Protein AF-A0A351BGH6-F1 (afdb_monomer_lite)

Foldseek 3Di:
DVLVVVQPDLVSVLVVCVPPVCVVFPFAKKKKWWLDDPDPPTDIFIHHPDPQGTPVNDDPQQSNQLSNVVSVVQVVVCVPVNQDWDKDFRVVSNPPGDDDPVSNQWTMKTKGWDQDPVVRITIMMIGTDRDDTGDDD

Sequence (137 aa):
MRASLAVESHLALLLWLQGDVRRMIPHDVLVSCNGSIGSDPYHYDIVSAIPGMRTSLLPPRTVQAIGERIHREWAAAAGNVGPAAIARDFAPYLAAAEPHAGLATMRHALCHAIPDTRFRVDHLYILLRQREGFSNA

Radius of gyration: 14.32 Å; chains: 1; bounding box: 37×36×34 Å

Secondary structure (DSSP, 8-state):
-GGGGG--SHHHHHHHIIIIIHHHS--SEEEEEE--SS-SS--EEEEESSTT-SGGGS-HHHHHHHHHHHHHHHHHHHHHH-S--EEEESHHHHTTS---HHHHT--EEEEEEEEETTTTEEEEEEEEESSS-----

Structure (mmCIF, N/CA/C/O backbone):
data_AF-A0A351BGH6-F1
#
_entry.id   AF-A0A351BGH6-F1
#
loop_
_atom_site.group_PDB
_atom_site.id
_atom_site.type_symbol
_atom_site.label_atom_id
_atom_site.label_alt_id
_atom_site.label_comp_id
_atom_site.label_asym_id
_atom_site.label_entity_id
_atom_site.label_seq_id
_atom_site.pdbx_PDB_ins_code
_atom_site.Cartn_x
_atom_site.Cartn_y
_atom_site.Cartn_z
_atom_site.occupancy
_atom_site.B_iso_or_equiv
_atom_site.auth_seq_id
_atom_site.auth_comp_id
_atom_site.auth_asym_id
_atom_site.auth_atom_id
_atom_site.pdbx_PDB_model_num
ATOM 1 N N . MET A 1 1 ? -4.755 -17.541 9.461 1.00 65.31 1 MET A N 1
ATOM 2 C CA . MET A 1 1 ? -4.626 -17.581 7.983 1.00 65.31 1 MET A CA 1
ATOM 3 C C . MET A 1 1 ? -5.787 -18.270 7.267 1.00 65.31 1 MET A C 1
ATOM 5 O O . MET A 1 1 ? -6.229 -17.689 6.301 1.00 65.31 1 MET A O 1
ATOM 9 N N . ARG A 1 2 ? -6.357 -19.409 7.710 1.00 80.00 2 ARG A N 1
ATOM 10 C CA . ARG A 1 2 ? -7.510 -20.059 7.021 1.00 80.00 2 ARG A CA 1
ATOM 11 C C . ARG A 1 2 ? -8.671 -19.123 6.640 1.00 80.00 2 ARG A C 1
ATOM 13 O O . ARG A 1 2 ? -9.253 -19.304 5.580 1.00 80.00 2 ARG A O 1
ATOM 20 N N . ALA A 1 3 ? -8.968 -18.119 7.466 1.00 81.25 3 ALA A N 1
ATOM 21 C CA . ALA A 1 3 ? -9.999 -17.120 7.184 1.00 81.25 3 ALA A CA 1
ATOM 22 C C . ALA A 1 3 ? -9.758 -16.312 5.890 1.00 81.25 3 ALA A C 1
ATOM 24 O O . ALA A 1 3 ? -10.720 -15.823 5.312 1.00 81.25 3 ALA A O 1
ATOM 25 N N . SER A 1 4 ? -8.515 -16.213 5.397 1.00 84.06 4 SER A N 1
ATOM 26 C CA . SER A 1 4 ? -8.215 -15.534 4.129 1.00 84.06 4 SER A CA 1
ATOM 27 C C . SER A 1 4 ? -8.834 -16.239 2.923 1.00 84.06 4 SER A C 1
ATOM 29 O O . SER A 1 4 ? -9.115 -15.590 1.926 1.00 84.06 4 SER A O 1
ATOM 31 N N . LEU A 1 5 ? -9.065 -17.556 3.005 1.00 88.50 5 LEU A N 1
ATOM 32 C CA . LEU A 1 5 ? -9.676 -18.339 1.925 1.00 88.50 5 LEU A CA 1
ATOM 33 C C . LEU A 1 5 ? -11.176 -18.063 1.769 1.00 88.50 5 LEU A C 1
ATOM 35 O O . LEU A 1 5 ? -11.741 -18.401 0.740 1.00 88.50 5 LEU A O 1
ATOM 39 N N . ALA A 1 6 ? -11.810 -17.461 2.780 1.00 89.44 6 ALA A N 1
ATOM 40 C CA . ALA A 1 6 ? -13.217 -17.066 2.748 1.00 89.44 6 ALA A CA 1
ATOM 41 C C . ALA A 1 6 ? -13.412 -15.603 2.298 1.00 89.44 6 ALA A C 1
ATOM 43 O O . ALA A 1 6 ? -14.525 -15.079 2.335 1.00 89.44 6 ALA A O 1
ATOM 44 N N . VAL A 1 7 ? -12.332 -14.903 1.927 1.00 91.56 7 VAL A N 1
ATOM 45 C CA . VAL A 1 7 ? -12.396 -13.512 1.473 1.00 91.56 7 VAL A CA 1
ATOM 46 C C . VAL A 1 7 ? -12.772 -13.479 -0.007 1.00 91.56 7 VAL A C 1
ATOM 48 O O . VAL A 1 7 ? -11.931 -13.682 -0.875 1.00 91.56 7 VAL A O 1
ATOM 51 N N . GLU A 1 8 ? -14.040 -13.180 -0.283 1.00 93.75 8 GLU A N 1
ATOM 52 C CA . GLU A 1 8 ? -14.595 -13.160 -1.649 1.00 93.75 8 GLU A CA 1
ATOM 53 C C . GLU A 1 8 ? -15.038 -11.760 -2.111 1.00 93.75 8 GLU A C 1
ATOM 55 O O . GLU A 1 8 ? -15.554 -11.585 -3.211 1.00 93.75 8 GLU A O 1
ATOM 60 N N . SER A 1 9 ? -14.852 -10.729 -1.281 1.00 92.31 9 SER A N 1
ATOM 61 C CA . SER A 1 9 ? -15.196 -9.348 -1.635 1.00 92.31 9 SER A CA 1
ATOM 62 C C . SER A 1 9 ? -14.240 -8.337 -1.014 1.00 92.31 9 SER A C 1
ATOM 64 O O . SER A 1 9 ? -13.595 -8.612 -0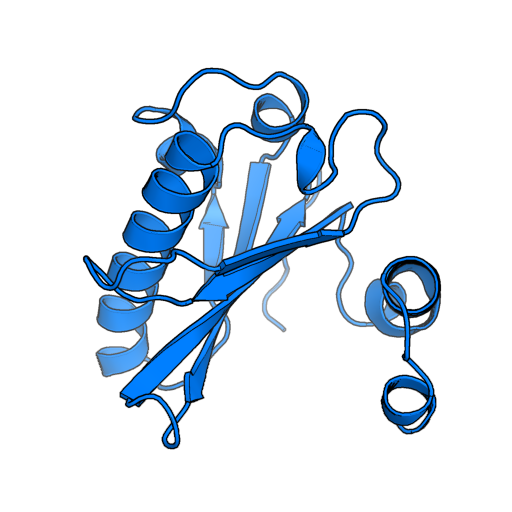.002 1.00 92.31 9 SER A O 1
ATOM 66 N N . HIS A 1 10 ? -14.204 -7.125 -1.572 1.00 91.69 10 HIS A N 1
ATOM 67 C CA . HIS A 1 10 ? -13.424 -6.015 -1.015 1.00 91.69 10 HIS A CA 1
ATOM 68 C C . HIS A 1 10 ? -13.859 -5.662 0.422 1.00 91.69 10 HIS A C 1
ATOM 70 O O . HIS A 1 10 ? -13.027 -5.330 1.265 1.00 91.69 10 HIS A O 1
ATOM 76 N N . LEU A 1 11 ? -15.156 -5.782 0.748 1.00 91.75 11 LEU A N 1
ATOM 77 C CA . LEU A 1 11 ? -15.637 -5.592 2.121 1.00 91.75 11 LEU A CA 1
ATOM 78 C C . LEU A 1 11 ? -15.129 -6.700 3.052 1.00 91.75 11 LEU A C 1
ATOM 80 O O . LEU A 1 11 ? -14.650 -6.400 4.144 1.00 91.75 11 LEU A O 1
ATOM 84 N N . ALA A 1 12 ? -15.197 -7.965 2.626 1.00 93.69 12 ALA A N 1
ATOM 85 C CA . ALA A 1 12 ? -14.658 -9.079 3.404 1.00 93.69 12 ALA A CA 1
ATOM 86 C C . ALA A 1 12 ? -13.143 -8.927 3.620 1.00 93.69 12 ALA A C 1
ATOM 88 O O . ALA A 1 12 ? -12.655 -9.166 4.723 1.00 93.69 12 ALA A O 1
ATOM 89 N N . LEU A 1 13 ? -12.419 -8.447 2.602 1.00 93.88 13 LEU A N 1
ATOM 90 C CA . LEU A 1 13 ? -10.993 -8.143 2.685 1.00 93.88 13 LEU A CA 1
ATOM 91 C C . LEU A 1 13 ? -10.723 -7.045 3.717 1.00 93.88 13 LEU A C 1
ATOM 93 O O . LEU A 1 13 ? -9.862 -7.222 4.574 1.00 93.88 13 LEU A O 1
ATOM 97 N N . LEU A 1 14 ? -11.494 -5.953 3.700 1.00 94.44 14 LEU A N 1
ATOM 98 C CA . LEU A 1 14 ? -11.390 -4.895 4.707 1.00 94.44 14 LEU A CA 1
ATOM 99 C C . LEU A 1 14 ? -11.611 -5.435 6.125 1.00 94.44 14 LEU A C 1
ATOM 101 O O . LEU A 1 14 ? -10.809 -5.156 7.012 1.00 94.44 14 LEU A O 1
ATOM 105 N N . LEU A 1 15 ? -12.677 -6.209 6.345 1.00 93.50 15 LEU A N 1
ATOM 106 C CA . LEU A 1 15 ? -12.992 -6.766 7.664 1.00 93.50 15 LEU A CA 1
ATOM 107 C C . LEU A 1 15 ? -11.898 -7.720 8.151 1.00 93.50 15 LEU A C 1
ATOM 109 O O . LEU A 1 15 ? -11.497 -7.659 9.313 1.00 93.50 15 LEU A O 1
ATOM 113 N N . TRP A 1 16 ? -11.375 -8.561 7.258 1.00 92.88 16 TRP A N 1
ATOM 114 C CA . TRP A 1 16 ? -10.281 -9.471 7.575 1.00 92.88 16 TRP A CA 1
ATOM 115 C C . TRP A 1 16 ? -8.988 -8.720 7.923 1.00 92.88 16 TRP A C 1
ATOM 117 O O . TRP A 1 16 ? -8.356 -9.026 8.937 1.00 92.88 16 TRP A O 1
ATOM 127 N N . LEU A 1 17 ? -8.633 -7.694 7.140 1.00 93.56 17 LEU A N 1
ATOM 128 C CA . LEU A 1 17 ? -7.455 -6.861 7.386 1.00 93.56 17 LEU A CA 1
ATOM 129 C C . LEU A 1 17 ? -7.550 -6.097 8.707 1.00 93.56 17 LEU A C 1
ATOM 131 O O . LEU A 1 17 ? -6.562 -6.024 9.430 1.00 93.56 17 LEU A O 1
ATOM 135 N N . GLN A 1 18 ? -8.732 -5.581 9.056 1.00 92.19 18 GLN A N 1
ATOM 136 C CA . GLN A 1 18 ? -8.966 -4.878 10.324 1.00 92.19 18 GLN A CA 1
ATOM 137 C C . GLN A 1 18 ? -9.020 -5.808 11.549 1.00 92.19 18 GLN A C 1
ATOM 139 O O . GLN A 1 18 ? -8.920 -5.323 12.676 1.00 92.19 18 GLN A O 1
ATOM 144 N N . GLY A 1 19 ? -9.172 -7.118 11.343 1.00 90.69 19 GLY A N 1
ATOM 145 C CA . GLY A 1 19 ? -9.184 -8.130 12.395 1.00 90.69 19 GLY A CA 1
ATOM 146 C C . GLY A 1 19 ? -7.785 -8.642 12.743 1.00 90.69 19 GLY A C 1
ATOM 147 O O . GLY A 1 19 ? -6.912 -7.898 13.193 1.00 90.69 19 GLY A O 1
ATOM 148 N N . ASP A 1 20 ? -7.575 -9.944 12.555 1.00 86.94 20 ASP A N 1
ATOM 149 C CA . ASP A 1 20 ? -6.356 -10.637 12.987 1.00 86.94 20 ASP A CA 1
ATOM 150 C C . ASP A 1 20 ? -5.087 -10.104 12.310 1.00 86.94 20 ASP A C 1
ATOM 152 O O . ASP A 1 20 ? -4.038 -10.021 12.949 1.00 86.94 20 ASP A O 1
ATOM 156 N N . VAL A 1 21 ? -5.172 -9.700 11.038 1.00 90.44 21 VAL A N 1
ATOM 157 C CA . VAL A 1 21 ? -3.999 -9.227 10.286 1.00 90.44 21 VAL A CA 1
ATOM 158 C C . VAL A 1 21 ? -3.443 -7.943 10.896 1.00 90.44 21 VAL A C 1
ATOM 160 O O . VAL A 1 21 ? -2.236 -7.846 11.105 1.00 90.44 21 VAL A O 1
ATOM 163 N N . ARG A 1 22 ? -4.305 -6.987 11.267 1.00 91.19 22 ARG A N 1
ATOM 164 C CA . ARG A 1 22 ? -3.885 -5.739 11.922 1.00 91.19 22 ARG A CA 1
ATOM 165 C C . ARG A 1 22 ? -3.223 -5.969 13.280 1.00 91.19 22 ARG A C 1
ATOM 167 O O . ARG A 1 22 ? -2.388 -5.163 13.675 1.00 91.19 22 ARG A O 1
ATOM 174 N N . ARG A 1 23 ? -3.559 -7.050 13.993 1.00 89.38 23 ARG A N 1
ATOM 175 C CA . ARG A 1 23 ? -2.886 -7.402 15.259 1.00 89.38 23 ARG A CA 1
ATOM 176 C C . ARG A 1 23 ? -1.461 -7.902 15.035 1.00 89.38 23 ARG A C 1
ATOM 178 O O . ARG A 1 23 ? -0.602 -7.644 15.866 1.00 89.38 23 ARG A O 1
ATOM 185 N N . MET A 1 24 ? -1.224 -8.612 13.933 1.00 90.38 24 MET A N 1
ATOM 186 C CA . MET A 1 24 ? 0.099 -9.136 13.582 1.00 90.38 24 MET A CA 1
ATOM 187 C C . MET A 1 24 ? 0.987 -8.064 12.950 1.00 90.38 24 MET A C 1
ATOM 189 O O . MET A 1 24 ? 2.163 -7.963 13.275 1.00 90.38 24 MET A O 1
ATOM 193 N N . ILE A 1 25 ? 0.418 -7.269 12.044 1.00 91.88 25 ILE A N 1
ATOM 194 C CA . ILE A 1 25 ? 1.116 -6.197 11.339 1.00 91.88 25 ILE A CA 1
ATOM 195 C C . ILE A 1 25 ? 0.222 -4.957 11.406 1.00 91.88 25 ILE A C 1
ATOM 197 O O . ILE A 1 25 ? -0.664 -4.798 10.562 1.00 91.88 25 ILE A O 1
ATOM 201 N N . PRO A 1 26 ? 0.390 -4.087 12.417 1.00 93.88 26 PRO A N 1
ATOM 202 C CA . PRO A 1 26 ? -0.398 -2.867 12.534 1.00 93.88 26 PRO A CA 1
ATOM 203 C C . PRO A 1 26 ? -0.276 -2.002 11.279 1.00 93.88 26 PRO A C 1
ATOM 205 O O . PRO A 1 26 ? 0.824 -1.667 10.856 1.00 93.88 26 PRO A O 1
ATOM 208 N N . HIS A 1 27 ? -1.405 -1.638 10.677 1.00 95.38 27 HIS A N 1
ATOM 209 C CA . HIS A 1 27 ? -1.463 -0.810 9.473 1.00 95.38 27 HIS A CA 1
ATOM 210 C C . HIS A 1 27 ? -2.764 0.001 9.431 1.00 95.38 27 HIS A C 1
ATOM 212 O O . HIS A 1 27 ? -3.763 -0.381 10.049 1.00 95.38 27 HIS A O 1
ATOM 218 N N . ASP A 1 28 ? -2.738 1.114 8.698 1.00 96.19 28 ASP A N 1
ATOM 219 C CA . ASP A 1 28 ? -3.880 2.012 8.485 1.00 96.19 28 ASP A CA 1
ATOM 220 C C . ASP A 1 28 ? -4.485 1.847 7.075 1.00 96.19 28 ASP A C 1
ATOM 222 O O . ASP A 1 28 ? -5.697 1.984 6.873 1.00 96.19 28 ASP A O 1
ATOM 226 N N . VAL A 1 29 ? -3.642 1.518 6.091 1.00 96.81 29 VAL A N 1
ATOM 227 C CA . VAL A 1 29 ? -4.019 1.284 4.688 1.00 96.81 29 VAL A CA 1
ATOM 228 C C . VAL A 1 29 ? -3.221 0.099 4.150 1.00 96.81 29 VAL A C 1
ATOM 230 O O . VAL A 1 29 ? -2.020 0.012 4.402 1.00 96.81 29 VAL A O 1
ATOM 233 N N . LEU A 1 30 ? -3.870 -0.778 3.385 1.00 96.88 30 LEU A N 1
ATOM 234 C CA . LEU A 1 30 ? -3.196 -1.702 2.475 1.00 96.88 30 LEU A CA 1
ATOM 235 C C . LEU A 1 30 ? -3.383 -1.202 1.042 1.00 96.88 30 LEU A C 1
ATOM 237 O O . LEU A 1 30 ? -4.510 -0.967 0.610 1.00 96.88 30 LEU A O 1
ATOM 241 N N . VAL A 1 31 ? -2.283 -1.097 0.305 1.00 95.69 31 VAL A N 1
ATOM 242 C CA . VAL A 1 31 ? -2.271 -0.942 -1.148 1.00 95.69 31 VAL A CA 1
ATOM 243 C C . VAL A 1 31 ? -1.742 -2.235 -1.747 1.00 95.69 31 VAL A C 1
ATOM 245 O O . VAL A 1 31 ? -0.701 -2.743 -1.332 1.00 95.69 31 VAL A O 1
ATOM 248 N N . SER A 1 32 ? -2.464 -2.772 -2.716 1.00 93.56 32 SER A N 1
ATOM 249 C CA . SER A 1 32 ? -2.039 -3.912 -3.512 1.00 93.56 32 SER A CA 1
ATOM 250 C C . SER A 1 32 ? -1.973 -3.472 -4.962 1.00 93.56 32 SER A C 1
ATOM 252 O O . SER A 1 32 ? -2.929 -2.875 -5.444 1.00 93.56 32 SER A O 1
ATOM 254 N N . CYS A 1 33 ? -0.866 -3.717 -5.650 1.00 91.44 33 CYS A N 1
ATOM 255 C CA . CYS A 1 33 ? -0.720 -3.334 -7.048 1.00 91.44 33 CYS A CA 1
ATOM 256 C C . CYS A 1 33 ? 0.268 -4.228 -7.789 1.00 91.44 33 CYS A C 1
ATOM 258 O O . CYS A 1 33 ? 1.122 -4.865 -7.177 1.00 91.44 33 CYS A O 1
ATOM 260 N N . ASN A 1 34 ? 0.173 -4.274 -9.115 1.00 85.69 34 ASN A N 1
ATOM 261 C CA . ASN A 1 34 ? 1.225 -4.885 -9.917 1.00 85.69 34 ASN A CA 1
ATOM 262 C C . ASN A 1 34 ? 2.467 -3.971 -9.956 1.00 85.69 34 ASN A C 1
ATOM 264 O O . ASN A 1 34 ? 2.373 -2.752 -10.055 1.00 85.69 34 ASN A O 1
ATOM 268 N N . GLY A 1 35 ? 3.657 -4.561 -9.865 1.00 67.12 35 GLY A N 1
ATOM 269 C CA . GLY A 1 35 ? 4.951 -3.874 -9.934 1.00 67.12 35 GLY A CA 1
ATOM 270 C C . GLY A 1 35 ? 5.410 -3.575 -11.364 1.00 67.12 35 GLY A C 1
ATOM 271 O O . GLY A 1 35 ? 6.562 -3.220 -11.587 1.00 67.12 35 GLY A O 1
ATOM 272 N N . SER A 1 36 ? 4.546 -3.765 -12.363 1.00 67.06 36 SER A N 1
ATOM 273 C CA . SER A 1 36 ? 4.927 -3.621 -13.763 1.00 67.06 36 SER A CA 1
ATOM 274 C C . SER A 1 36 ? 5.131 -2.160 -14.147 1.00 67.06 36 SER A C 1
ATOM 276 O O . SER A 1 36 ? 4.197 -1.359 -14.112 1.00 67.06 36 SER A O 1
ATOM 278 N N . ILE A 1 37 ? 6.328 -1.855 -14.634 1.00 53.12 37 ILE A N 1
ATOM 279 C CA . ILE A 1 37 ? 6.594 -0.657 -15.425 1.00 53.12 37 ILE A CA 1
ATOM 280 C C . ILE A 1 37 ? 6.010 -0.908 -16.823 1.00 53.12 37 ILE A C 1
ATOM 282 O O . ILE A 1 37 ? 6.501 -1.764 -17.556 1.00 53.12 37 ILE A O 1
ATOM 286 N N . GLY A 1 38 ? 4.955 -0.181 -17.194 1.00 52.62 38 GLY A N 1
ATOM 287 C CA . GLY A 1 38 ? 4.498 -0.091 -18.586 1.00 52.62 38 GLY A CA 1
ATOM 288 C C . GLY A 1 38 ? 3.607 -1.213 -19.136 1.00 52.62 38 GLY A C 1
ATOM 289 O O . GLY A 1 38 ? 3.351 -1.200 -20.339 1.00 52.62 38 GLY A O 1
ATOM 290 N N . SER A 1 39 ? 3.097 -2.152 -18.325 1.00 56.22 39 SER A N 1
ATOM 291 C CA . SER A 1 39 ? 2.001 -3.030 -18.777 1.00 56.22 39 SER A CA 1
ATOM 292 C C . SER A 1 39 ? 0.654 -2.437 -18.377 1.00 56.22 39 SER A C 1
ATOM 294 O O . SER A 1 39 ? 0.246 -2.525 -17.219 1.00 56.22 39 SER A O 1
ATOM 296 N N . ASP A 1 40 ? -0.026 -1.822 -19.339 1.00 59.66 40 ASP A N 1
ATOM 297 C CA . ASP A 1 40 ? -1.423 -1.430 -19.186 1.00 59.66 40 ASP A CA 1
ATOM 298 C C . ASP A 1 40 ? -2.325 -2.673 -19.341 1.00 59.66 40 ASP A C 1
ATOM 300 O O . ASP A 1 40 ? -2.103 -3.463 -20.266 1.00 59.66 40 ASP A O 1
ATOM 304 N N . PRO A 1 41 ? -3.338 -2.873 -18.477 1.00 69.94 41 PRO A N 1
ATOM 305 C CA . PRO A 1 41 ? -3.768 -1.977 -17.402 1.00 69.94 41 PRO A CA 1
ATOM 306 C C . PRO A 1 41 ? -2.948 -2.132 -16.109 1.00 69.94 41 PRO A C 1
ATOM 308 O O . PRO A 1 41 ? -2.731 -3.249 -15.623 1.00 69.94 41 PRO A O 1
ATOM 311 N N . TYR A 1 42 ? -2.574 -1.006 -15.493 1.00 80.62 42 TYR A N 1
ATOM 312 C CA . TYR A 1 42 ? -2.080 -0.980 -14.111 1.00 80.62 42 TYR A CA 1
ATOM 313 C C . TYR A 1 42 ? -3.218 -1.339 -13.144 1.00 80.62 42 TYR A C 1
ATOM 315 O O . TYR A 1 42 ? -4.216 -0.622 -13.048 1.00 80.62 42 TYR A O 1
ATOM 323 N N . HIS A 1 43 ? -3.083 -2.459 -12.434 1.00 86.56 43 HIS A N 1
ATOM 324 C CA . HIS A 1 43 ? -4.107 -2.947 -11.515 1.00 86.56 43 HIS A CA 1
ATOM 325 C C . HIS A 1 43 ? -3.709 -2.619 -10.085 1.00 86.56 43 HIS A C 1
ATOM 327 O O . HIS A 1 43 ? -2.611 -2.960 -9.645 1.00 86.56 43 HIS A O 1
ATOM 333 N N . TYR A 1 44 ? -4.627 -2.001 -9.346 1.00 92.06 44 TYR A N 1
ATOM 334 C CA . TYR A 1 44 ? -4.428 -1.702 -7.939 1.00 92.06 44 TYR A CA 1
ATOM 335 C C . TYR A 1 44 ? -5.726 -1.811 -7.137 1.00 92.06 44 TYR A C 1
ATOM 337 O O . TYR A 1 44 ? -6.820 -1.616 -7.664 1.00 92.06 44 TYR A O 1
ATOM 345 N N . ASP A 1 45 ? -5.585 -2.091 -5.845 1.00 93.94 45 ASP A N 1
ATOM 346 C CA . ASP A 1 45 ? -6.651 -2.029 -4.851 1.00 93.94 45 ASP A CA 1
ATOM 347 C C . ASP A 1 45 ? -6.134 -1.336 -3.584 1.00 93.94 45 ASP A C 1
ATOM 349 O O . ASP A 1 45 ? -4.990 -1.530 -3.166 1.00 93.94 45 ASP A O 1
ATOM 353 N N . ILE A 1 46 ? -6.973 -0.501 -2.979 1.00 95.81 46 ILE A N 1
ATOM 354 C CA . ILE A 1 46 ? -6.685 0.254 -1.762 1.00 95.81 46 ILE A CA 1
ATOM 355 C C . ILE A 1 46 ? -7.764 -0.075 -0.750 1.00 95.81 46 ILE A C 1
ATOM 357 O O . ILE A 1 46 ? -8.926 0.309 -0.902 1.00 95.81 46 ILE A O 1
ATOM 361 N N . VAL A 1 47 ? -7.346 -0.746 0.317 1.00 96.25 47 VAL A N 1
ATOM 362 C CA . VAL A 1 47 ? -8.223 -1.208 1.382 1.00 96.25 47 VAL A CA 1
ATOM 363 C C . VAL A 1 47 ? -7.917 -0.421 2.650 1.00 96.25 47 VAL A C 1
ATOM 365 O O . VAL A 1 47 ? -6.840 -0.536 3.238 1.00 96.25 47 VAL A O 1
ATOM 368 N N . SER A 1 48 ? -8.874 0.397 3.083 1.00 96.06 48 SER A N 1
ATOM 369 C CA . SER A 1 48 ? -8.783 1.151 4.331 1.00 96.06 48 SER A CA 1
ATOM 370 C C . SER A 1 48 ? -10.160 1.427 4.931 1.00 96.06 48 SER A C 1
ATOM 372 O O . SER A 1 48 ? -11.180 1.471 4.238 1.00 96.06 48 SER A O 1
ATOM 374 N N . ALA A 1 49 ? -10.173 1.637 6.247 1.00 94.12 49 ALA A N 1
ATOM 375 C CA . ALA A 1 49 ? -11.310 2.192 6.971 1.00 94.12 49 ALA A CA 1
ATOM 376 C C . ALA A 1 49 ? -11.325 3.736 6.958 1.00 94.12 49 ALA A C 1
ATOM 378 O O . ALA A 1 49 ? -12.317 4.334 7.366 1.00 94.12 49 ALA A O 1
ATOM 379 N N . ILE A 1 50 ? -10.251 4.387 6.493 1.00 94.94 50 ILE A N 1
ATOM 380 C CA . ILE A 1 50 ? -10.130 5.848 6.462 1.00 94.94 50 ILE A CA 1
ATOM 381 C C . ILE A 1 50 ? -11.022 6.418 5.342 1.00 94.94 50 ILE A C 1
ATOM 383 O O . ILE A 1 50 ? -10.868 6.030 4.178 1.00 94.94 50 ILE A O 1
ATOM 387 N N . PRO A 1 51 ? -11.939 7.359 5.644 1.00 91.25 51 PRO A N 1
ATOM 388 C CA . PRO A 1 51 ? -12.721 8.047 4.620 1.00 91.25 51 PRO A CA 1
ATOM 389 C C . PRO A 1 51 ? -11.816 8.713 3.577 1.00 91.25 51 PRO A C 1
ATOM 391 O O . PRO A 1 51 ? -10.843 9.378 3.921 1.00 91.25 51 PRO A O 1
ATOM 394 N N . GLY A 1 52 ? -12.117 8.519 2.293 1.00 90.94 52 GLY A N 1
ATOM 395 C CA . GLY A 1 52 ? -11.272 9.017 1.204 1.00 90.94 52 GLY A CA 1
ATOM 396 C C . GLY A 1 52 ? -10.124 8.087 0.792 1.00 90.94 52 GLY A C 1
ATOM 397 O O . GLY A 1 52 ? -9.564 8.302 -0.273 1.00 90.94 52 GLY A O 1
ATOM 398 N N . MET A 1 53 ? -9.787 7.043 1.567 1.00 93.75 53 MET A N 1
ATOM 399 C CA . MET A 1 53 ? -8.751 6.048 1.223 1.00 93.75 53 MET A CA 1
ATOM 400 C C . MET A 1 53 ? -9.342 4.756 0.670 1.00 93.75 53 MET A C 1
ATOM 402 O O . MET A 1 53 ? -9.345 3.717 1.326 1.00 93.75 53 MET A O 1
ATOM 406 N N . ARG A 1 54 ? -9.859 4.816 -0.557 1.00 92.44 54 ARG A N 1
ATOM 407 C CA . ARG A 1 54 ? -10.357 3.642 -1.285 1.00 92.44 54 ARG A CA 1
ATOM 408 C C . ARG A 1 54 ? -9.982 3.738 -2.753 1.00 92.44 54 ARG A C 1
ATOM 410 O O . ARG A 1 54 ? -9.797 4.838 -3.264 1.00 92.44 54 ARG A O 1
ATOM 417 N N . THR A 1 55 ? -9.930 2.599 -3.429 1.00 92.25 55 THR A N 1
ATOM 418 C CA . THR A 1 55 ? -9.469 2.448 -4.822 1.00 92.25 55 THR A CA 1
ATOM 419 C C . THR A 1 55 ? -10.063 3.482 -5.774 1.00 92.25 55 THR A C 1
ATOM 421 O O . THR A 1 55 ? -9.333 4.118 -6.527 1.00 92.25 55 THR A O 1
ATOM 424 N N . SER A 1 56 ? -11.374 3.714 -5.681 1.00 90.81 56 SER A N 1
ATOM 425 C CA . SER A 1 56 ? -12.115 4.638 -6.546 1.00 90.81 56 SER A CA 1
ATOM 426 C C . SER A 1 56 ? -11.902 6.125 -6.241 1.00 90.81 56 SER A C 1
ATOM 428 O O . SER A 1 56 ? -12.420 6.965 -6.969 1.00 90.81 56 SER A O 1
ATOM 430 N N . LEU A 1 57 ? -11.227 6.462 -5.140 1.00 92.25 57 LEU A N 1
ATOM 431 C CA . LEU A 1 57 ? -11.061 7.838 -4.658 1.00 92.25 57 LEU A CA 1
ATOM 432 C C . LEU A 1 57 ? -9.640 8.368 -4.852 1.00 92.25 57 LEU A C 1
ATOM 434 O O . LEU A 1 57 ? -9.434 9.574 -4.746 1.00 92.25 57 LEU A O 1
ATOM 438 N N . LEU A 1 58 ? -8.674 7.498 -5.162 1.00 90.56 58 LEU A N 1
ATOM 439 C CA . LEU A 1 58 ? -7.319 7.922 -5.492 1.00 90.56 58 LEU A CA 1
ATOM 440 C C . LEU A 1 58 ? -7.115 7.982 -7.010 1.00 90.56 58 LEU A C 1
ATOM 442 O O . LEU A 1 58 ? -7.530 7.055 -7.710 1.00 90.56 58 LEU A O 1
ATOM 446 N N . PRO A 1 59 ? -6.427 9.017 -7.529 1.00 88.69 59 PRO A N 1
ATOM 447 C CA . PRO A 1 59 ? -6.083 9.079 -8.941 1.00 88.69 59 PRO A CA 1
ATOM 448 C C . PRO A 1 59 ? -5.183 7.890 -9.331 1.00 88.69 59 PRO A C 1
ATOM 450 O O . PRO A 1 59 ? -4.129 7.712 -8.711 1.00 88.69 59 PRO A O 1
ATOM 453 N N . PRO A 1 60 ? -5.523 7.110 -10.377 1.00 87.94 60 PRO A N 1
ATOM 454 C CA . PRO A 1 60 ? -4.726 5.956 -10.801 1.00 87.94 60 PRO A CA 1
ATOM 455 C C . PRO A 1 60 ? -3.250 6.292 -11.045 1.00 87.94 60 PRO A C 1
ATOM 457 O O . PRO A 1 60 ? -2.364 5.568 -10.600 1.00 87.94 60 PRO A O 1
ATOM 460 N N . ARG A 1 61 ? -2.979 7.448 -11.671 1.00 86.88 61 ARG A N 1
ATOM 461 C CA . ARG A 1 61 ? -1.615 7.928 -11.953 1.00 86.88 61 ARG A CA 1
ATOM 462 C C . ARG A 1 61 ? -0.791 8.149 -10.680 1.00 86.88 61 ARG A C 1
ATOM 464 O O . ARG A 1 61 ? 0.399 7.856 -10.674 1.00 86.88 61 ARG A O 1
ATOM 471 N N . THR A 1 62 ? -1.414 8.627 -9.601 1.00 89.25 62 THR A N 1
ATOM 472 C CA . THR A 1 62 ? -0.766 8.810 -8.291 1.00 89.25 62 THR A CA 1
ATOM 473 C C . THR A 1 62 ? -0.344 7.471 -7.711 1.00 89.25 62 THR A C 1
ATOM 475 O O . THR A 1 62 ? 0.797 7.315 -7.281 1.00 89.25 62 THR A O 1
ATOM 478 N N . VAL A 1 63 ? -1.257 6.495 -7.717 1.00 90.69 63 VAL A N 1
ATOM 479 C CA . VAL A 1 63 ? -0.995 5.159 -7.167 1.00 90.69 63 VAL A CA 1
ATOM 480 C C . VAL A 1 63 ? 0.091 4.458 -7.976 1.00 90.69 63 VAL A C 1
ATOM 482 O O . VAL A 1 63 ? 1.019 3.912 -7.387 1.00 90.69 63 VAL A O 1
ATOM 485 N N . GLN A 1 64 ? 0.025 4.555 -9.305 1.00 89.62 64 GLN A N 1
ATOM 486 C CA . GLN A 1 64 ? 1.034 4.007 -10.204 1.00 89.62 64 GLN A CA 1
ATOM 487 C C . GLN A 1 64 ? 2.419 4.613 -9.957 1.00 89.62 64 GLN A C 1
ATOM 489 O O . GLN A 1 64 ? 3.374 3.873 -9.736 1.00 89.62 64 GLN A O 1
ATOM 494 N N . ALA A 1 65 ? 2.539 5.944 -9.917 1.00 89.25 65 ALA A N 1
ATOM 495 C CA . ALA A 1 65 ? 3.825 6.610 -9.704 1.00 89.25 65 ALA A CA 1
ATOM 496 C C . ALA A 1 65 ? 4.471 6.228 -8.358 1.00 89.25 65 ALA A C 1
ATOM 498 O O . ALA A 1 65 ? 5.680 5.982 -8.286 1.00 89.25 65 ALA A O 1
ATOM 499 N N . ILE A 1 66 ? 3.664 6.141 -7.294 1.00 91.75 66 ILE A N 1
ATOM 500 C CA . ILE A 1 66 ? 4.114 5.701 -5.967 1.00 91.75 66 ILE A CA 1
ATOM 501 C C . ILE A 1 66 ? 4.532 4.226 -6.006 1.00 91.75 66 ILE A C 1
ATOM 503 O O . ILE A 1 66 ? 5.627 3.888 -5.553 1.00 91.75 66 ILE A O 1
ATOM 507 N N . GLY A 1 67 ? 3.686 3.357 -6.565 1.00 91.12 67 GLY A N 1
ATOM 508 C CA . GLY A 1 67 ? 3.916 1.916 -6.638 1.00 91.12 67 GLY A CA 1
ATOM 509 C C . GLY A 1 67 ? 5.169 1.558 -7.433 1.00 91.12 67 GLY A C 1
ATOM 510 O O . GLY A 1 67 ? 6.005 0.805 -6.941 1.00 91.12 67 GLY A O 1
ATOM 511 N N . GLU A 1 68 ? 5.363 2.154 -8.611 1.00 89.88 68 GLU A N 1
ATOM 512 C CA . GLU A 1 68 ? 6.555 1.943 -9.442 1.00 89.88 68 GLU A CA 1
ATOM 513 C C . GLU A 1 68 ? 7.838 2.384 -8.730 1.00 89.88 68 GLU A C 1
ATOM 515 O O . GLU A 1 68 ? 8.873 1.721 -8.824 1.00 89.88 68 GLU A O 1
ATOM 520 N N . ARG A 1 69 ? 7.798 3.506 -7.999 1.00 90.62 69 ARG A N 1
ATOM 521 C CA . ARG A 1 69 ? 8.964 3.975 -7.248 1.00 90.62 69 ARG A CA 1
ATOM 522 C C . ARG A 1 69 ? 9.300 3.043 -6.085 1.00 90.62 69 ARG A C 1
ATOM 524 O O . ARG A 1 69 ? 10.465 2.679 -5.936 1.00 90.62 69 ARG A O 1
ATOM 531 N N . ILE A 1 70 ? 8.298 2.633 -5.307 1.00 91.38 70 ILE A N 1
ATOM 532 C CA . ILE A 1 70 ? 8.483 1.682 -4.202 1.00 91.38 70 ILE A CA 1
ATOM 533 C C . ILE A 1 70 ? 8.982 0.336 -4.731 1.00 91.38 70 ILE A C 1
ATOM 535 O O . ILE A 1 70 ? 9.891 -0.239 -4.139 1.00 91.38 70 ILE A O 1
ATOM 539 N N . HIS A 1 71 ? 8.442 -0.153 -5.851 1.00 89.75 71 HIS A N 1
ATOM 540 C CA . HIS A 1 71 ? 8.876 -1.408 -6.467 1.00 89.75 71 HIS A CA 1
ATOM 541 C C . HIS A 1 71 ? 10.347 -1.364 -6.885 1.00 89.75 71 HIS A C 1
ATOM 543 O O . HIS A 1 71 ? 11.099 -2.259 -6.510 1.00 89.75 71 HIS A O 1
ATOM 549 N N . ARG A 1 72 ? 10.792 -0.301 -7.574 1.00 89.31 72 ARG A N 1
ATOM 550 C CA . ARG A 1 72 ? 12.209 -0.145 -7.957 1.00 89.31 72 ARG A CA 1
ATOM 551 C C . ARG A 1 72 ? 13.141 -0.164 -6.748 1.00 89.31 72 ARG A C 1
ATOM 553 O O . ARG A 1 72 ? 14.173 -0.832 -6.774 1.00 89.31 72 ARG A O 1
ATOM 560 N N . GLU A 1 73 ? 12.787 0.567 -5.694 1.00 88.75 73 GLU A N 1
ATOM 561 C CA . GLU A 1 73 ? 13.589 0.621 -4.468 1.00 88.75 73 GLU A CA 1
ATOM 562 C C . GLU A 1 73 ? 13.572 -0.715 -3.711 1.00 88.75 73 GLU A C 1
ATOM 564 O O . GLU A 1 73 ? 14.604 -1.140 -3.186 1.00 88.75 73 GLU A O 1
ATOM 569 N N . TRP A 1 74 ? 12.427 -1.406 -3.688 1.00 88.81 74 TRP A N 1
ATOM 570 C CA . TRP A 1 74 ? 12.317 -2.746 -3.122 1.00 88.81 74 TRP A CA 1
ATOM 571 C C . TRP A 1 74 ? 13.175 -3.748 -3.897 1.00 88.81 74 TRP A C 1
ATOM 573 O O . TRP A 1 74 ? 13.968 -4.447 -3.279 1.00 88.81 74 TRP A O 1
ATOM 583 N N . ALA A 1 75 ? 13.102 -3.770 -5.231 1.00 86.94 75 ALA A N 1
ATOM 584 C CA . ALA A 1 75 ? 13.866 -4.690 -6.073 1.00 86.94 75 ALA A CA 1
ATOM 585 C C . ALA A 1 75 ? 15.384 -4.494 -5.912 1.00 86.94 75 ALA A C 1
ATOM 587 O O . ALA A 1 75 ? 16.131 -5.467 -5.781 1.00 86.94 75 ALA A O 1
ATOM 588 N N . ALA A 1 76 ? 15.840 -3.238 -5.836 1.00 88.25 76 ALA A N 1
ATOM 589 C CA . ALA A 1 76 ? 17.245 -2.910 -5.590 1.00 88.25 76 ALA A CA 1
ATOM 590 C C . ALA A 1 76 ? 17.738 -3.399 -4.214 1.00 88.25 76 ALA A C 1
ATOM 592 O O . ALA A 1 76 ? 18.887 -3.821 -4.068 1.00 88.25 76 ALA A O 1
ATOM 593 N N . ALA A 1 77 ? 16.878 -3.363 -3.195 1.00 84.44 77 ALA A N 1
ATOM 594 C CA . ALA A 1 77 ? 17.209 -3.849 -1.860 1.00 84.44 77 ALA A CA 1
ATOM 595 C C . ALA A 1 77 ? 17.073 -5.379 -1.733 1.00 84.44 77 ALA A C 1
ATOM 597 O O . ALA A 1 77 ? 17.921 -6.011 -1.105 1.00 84.44 77 ALA A O 1
ATOM 598 N N . ALA A 1 78 ? 16.066 -5.989 -2.361 1.00 78.25 78 ALA A N 1
ATOM 599 C CA . ALA A 1 78 ? 15.814 -7.429 -2.330 1.00 78.25 78 ALA A CA 1
ATOM 600 C C . ALA A 1 78 ? 16.950 -8.236 -2.975 1.00 78.25 78 ALA A C 1
ATOM 602 O O . ALA A 1 78 ? 17.282 -9.317 -2.494 1.00 78.25 78 ALA A O 1
ATOM 603 N N . GLY A 1 79 ? 17.619 -7.683 -3.994 1.00 74.94 79 GLY A N 1
ATOM 604 C CA . GLY A 1 79 ? 18.836 -8.278 -4.559 1.00 74.94 79 GLY A CA 1
ATOM 605 C C . GLY A 1 79 ? 19.989 -8.426 -3.554 1.00 74.94 79 GLY A C 1
ATOM 606 O O . GLY A 1 79 ? 20.848 -9.281 -3.743 1.00 74.94 79 GLY A O 1
ATOM 607 N N . ASN A 1 80 ? 19.990 -7.637 -2.472 1.00 71.81 80 ASN A N 1
ATOM 608 C CA . ASN A 1 80 ? 21.027 -7.651 -1.436 1.00 71.81 80 ASN A CA 1
ATOM 609 C C . ASN A 1 80 ? 20.575 -8.325 -0.128 1.00 71.81 80 ASN A C 1
ATOM 611 O O . ASN A 1 80 ? 21.397 -8.889 0.587 1.00 71.81 80 ASN A O 1
ATOM 615 N N . VAL A 1 81 ? 19.282 -8.245 0.205 1.00 65.88 81 VAL A N 1
ATOM 616 C CA . VAL A 1 81 ? 18.723 -8.660 1.510 1.00 65.88 81 VAL A CA 1
ATOM 617 C C . VAL A 1 81 ? 17.826 -9.906 1.389 1.00 65.88 81 VAL A C 1
ATOM 619 O O . VAL A 1 81 ? 17.398 -10.473 2.392 1.00 65.88 81 VAL A O 1
ATOM 622 N N . GLY A 1 82 ? 17.561 -10.378 0.168 1.00 64.25 82 GLY A N 1
ATOM 623 C CA . GLY A 1 82 ? 16.592 -11.439 -0.102 1.00 64.25 82 GLY A CA 1
ATOM 624 C C . GLY A 1 82 ? 15.142 -10.930 -0.086 1.00 64.25 82 GLY A C 1
ATOM 625 O O . GLY A 1 82 ? 14.904 -9.723 0.011 1.00 64.25 82 GLY A O 1
ATOM 626 N N . PRO A 1 83 ? 14.144 -11.828 -0.193 1.00 65.25 83 PRO A N 1
ATOM 627 C CA . PRO A 1 83 ? 12.724 -11.479 -0.278 1.00 65.25 83 PRO A CA 1
ATOM 628 C C . PRO A 1 83 ? 12.156 -11.091 1.099 1.00 65.25 83 PRO A C 1
ATOM 630 O O . PRO A 1 83 ? 11.259 -11.740 1.631 1.00 65.25 83 PRO A O 1
ATOM 633 N N . ALA A 1 84 ? 12.700 -10.039 1.704 1.00 72.56 84 ALA A N 1
ATOM 634 C CA . ALA A 1 84 ? 12.218 -9.482 2.960 1.00 72.56 84 ALA A CA 1
ATOM 635 C C . ALA A 1 84 ? 11.203 -8.355 2.715 1.00 72.56 84 ALA A C 1
ATOM 637 O O . ALA A 1 84 ? 11.158 -7.732 1.647 1.00 72.56 84 ALA A O 1
ATOM 638 N N . ALA A 1 85 ? 10.367 -8.094 3.718 1.00 81.50 85 ALA A N 1
ATOM 639 C CA . ALA A 1 85 ? 9.586 -6.868 3.765 1.00 81.50 85 ALA A CA 1
ATOM 640 C C . ALA A 1 85 ? 10.495 -5.696 4.170 1.00 81.50 85 ALA A C 1
ATOM 642 O O . ALA A 1 85 ? 11.412 -5.864 4.974 1.00 81.50 85 ALA A O 1
ATOM 643 N N . ILE A 1 86 ? 10.258 -4.512 3.609 1.00 81.69 86 ILE A N 1
ATOM 644 C CA . ILE A 1 86 ? 11.145 -3.360 3.776 1.00 81.69 86 ILE A CA 1
ATOM 645 C C . ILE A 1 86 ? 10.364 -2.178 4.346 1.00 81.69 86 ILE A C 1
ATOM 647 O O . ILE A 1 86 ? 9.427 -1.687 3.719 1.00 81.69 86 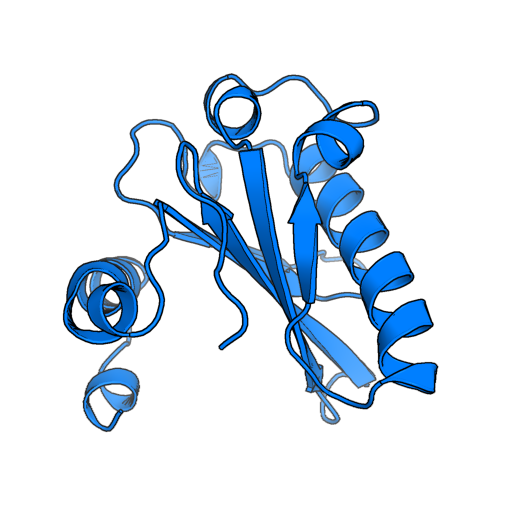ILE A O 1
ATOM 651 N N . ALA A 1 87 ? 10.770 -1.716 5.532 1.00 84.88 87 ALA A N 1
ATOM 652 C CA . ALA A 1 87 ? 10.225 -0.521 6.168 1.00 84.88 87 ALA A CA 1
ATOM 653 C C . ALA A 1 87 ? 10.932 0.754 5.667 1.00 84.88 87 ALA A C 1
ATOM 655 O O . ALA A 1 87 ? 12.162 0.787 5.526 1.00 84.88 87 ALA A O 1
ATOM 656 N N . ARG A 1 88 ? 10.151 1.803 5.385 1.00 85.19 88 ARG A N 1
ATOM 657 C CA . ARG A 1 88 ? 10.604 3.078 4.806 1.00 85.19 88 ARG A CA 1
ATOM 658 C C . ARG A 1 88 ? 9.760 4.256 5.296 1.00 85.19 88 ARG A C 1
ATOM 660 O O . ARG A 1 88 ? 8.597 4.086 5.668 1.00 85.19 88 ARG A O 1
ATOM 667 N N . ASP A 1 89 ? 10.325 5.456 5.207 1.00 90.69 89 ASP A N 1
ATOM 668 C CA . ASP A 1 89 ? 9.551 6.696 5.282 1.00 90.69 89 ASP A CA 1
ATOM 669 C C . ASP A 1 89 ? 8.744 6.882 3.998 1.00 90.69 89 ASP A C 1
ATOM 671 O O . ASP A 1 89 ? 9.261 6.723 2.893 1.00 90.69 89 ASP A O 1
ATOM 675 N N . PHE A 1 90 ? 7.464 7.219 4.138 1.00 92.19 90 PHE A N 1
ATOM 676 C CA . PHE A 1 90 ? 6.540 7.283 3.010 1.00 92.19 90 PHE A CA 1
ATOM 677 C C . PHE A 1 90 ? 6.520 8.648 2.309 1.00 92.19 90 PHE A C 1
ATOM 679 O O . PHE A 1 90 ? 6.300 8.727 1.101 1.00 92.19 90 PHE A O 1
ATOM 686 N N . ALA A 1 91 ? 6.784 9.732 3.044 1.00 90.25 91 ALA A N 1
ATOM 687 C CA . ALA A 1 91 ? 6.698 11.097 2.522 1.00 90.25 91 ALA A CA 1
ATOM 688 C C . ALA A 1 91 ? 7.489 11.341 1.212 1.00 90.25 91 ALA A C 1
ATOM 690 O O . ALA A 1 91 ? 6.946 12.001 0.322 1.00 90.25 91 ALA A O 1
ATOM 691 N N . PRO A 1 92 ? 8.707 10.788 1.010 1.00 91.25 92 PRO A N 1
ATOM 692 C CA . PRO A 1 92 ? 9.452 10.975 -0.238 1.00 91.25 92 PRO A CA 1
ATOM 693 C C . PRO A 1 92 ? 8.746 10.450 -1.496 1.00 91.25 92 PRO A C 1
ATOM 695 O O . PRO A 1 92 ? 9.016 10.955 -2.590 1.00 91.25 92 PRO A O 1
ATOM 698 N N . TYR A 1 93 ? 7.846 9.467 -1.371 1.00 89.56 93 TYR A N 1
ATOM 699 C CA . TYR A 1 93 ? 7.098 8.914 -2.507 1.00 89.56 93 TYR A CA 1
ATOM 700 C C . TYR A 1 93 ? 5.986 9.850 -2.998 1.00 8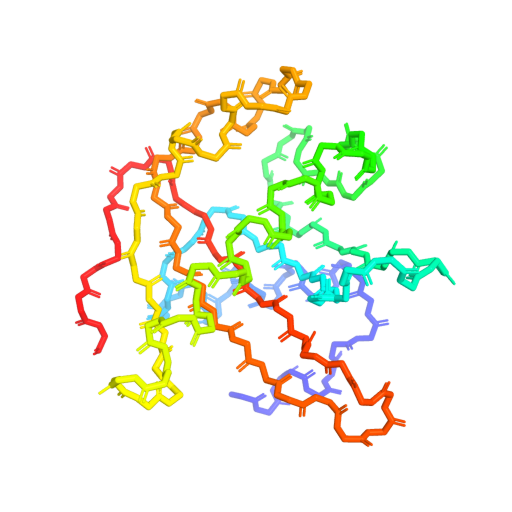9.56 93 TYR A C 1
ATOM 702 O O . TYR A 1 93 ? 5.572 9.745 -4.148 1.00 89.56 93 TYR A O 1
ATOM 710 N N . LEU A 1 94 ? 5.549 10.803 -2.170 1.00 87.38 94 LEU A N 1
ATOM 711 C CA . LEU A 1 94 ? 4.496 11.763 -2.518 1.00 87.38 94 LEU A CA 1
ATOM 712 C C . LEU A 1 94 ? 4.996 12.932 -3.368 1.00 87.38 94 LEU A C 1
ATOM 714 O O . LEU A 1 94 ? 4.201 13.564 -4.053 1.00 87.38 94 LEU A O 1
ATOM 718 N N . ALA A 1 95 ? 6.301 13.213 -3.352 1.00 81.94 95 ALA A N 1
ATOM 719 C CA . ALA A 1 95 ? 6.874 14.407 -3.978 1.00 81.94 95 ALA A CA 1
ATOM 720 C C . ALA A 1 95 ? 6.640 14.501 -5.499 1.00 81.94 95 ALA A C 1
ATOM 722 O O . ALA A 1 95 ? 6.657 15.596 -6.049 1.00 81.94 95 ALA A O 1
ATOM 723 N N . ALA A 1 96 ? 6.439 13.365 -6.172 1.00 71.44 96 ALA A N 1
ATOM 724 C CA . ALA A 1 96 ? 6.231 13.287 -7.620 1.00 71.44 96 ALA A CA 1
ATOM 725 C C . ALA A 1 96 ? 4.789 12.912 -8.009 1.00 71.44 96 ALA A C 1
ATOM 727 O O . ALA A 1 96 ? 4.525 12.650 -9.181 1.00 71.44 96 ALA A O 1
ATOM 728 N N . ALA A 1 97 ? 3.873 12.831 -7.041 1.00 78.44 97 ALA A N 1
ATOM 729 C CA . ALA A 1 97 ? 2.512 12.358 -7.251 1.00 78.44 97 ALA A CA 1
ATOM 730 C C . ALA A 1 97 ? 1.500 13.503 -7.079 1.00 78.44 97 ALA A C 1
ATOM 732 O O . ALA A 1 97 ? 1.763 14.462 -6.352 1.00 78.44 97 ALA A O 1
ATOM 733 N N . GLU A 1 98 ? 0.332 13.405 -7.724 1.00 82.69 98 GLU A N 1
ATOM 734 C CA . GLU A 1 98 ? -0.748 14.378 -7.503 1.00 82.69 98 GLU A CA 1
ATOM 735 C C . GLU A 1 98 ? -1.117 14.414 -6.008 1.00 82.69 98 GLU A C 1
ATOM 737 O O . GLU A 1 98 ? -1.276 13.345 -5.397 1.00 82.69 98 GLU A O 1
ATOM 742 N N . PRO A 1 99 ? -1.278 15.607 -5.405 1.00 81.50 99 PRO A N 1
ATOM 743 C CA . PRO A 1 99 ? -1.608 15.730 -3.996 1.00 81.50 99 PRO A CA 1
ATOM 744 C C . PRO A 1 99 ? -2.897 14.992 -3.640 1.00 81.50 99 PRO A C 1
ATOM 746 O O . PRO A 1 99 ? -3.942 15.178 -4.261 1.00 81.50 99 PRO A O 1
ATOM 749 N N . HIS A 1 100 ? -2.848 14.201 -2.572 1.00 89.81 100 HIS A N 1
ATOM 750 C CA . HIS A 1 100 ? -4.031 13.557 -2.022 1.00 89.81 100 HIS A CA 1
ATOM 751 C C . HIS A 1 100 ? -4.004 13.632 -0.497 1.00 89.81 100 HIS A C 1
ATOM 753 O O . HIS A 1 100 ? -3.095 13.098 0.139 1.00 89.81 100 HIS A O 1
ATOM 759 N N . ALA A 1 101 ? -5.033 14.237 0.106 1.00 89.69 101 ALA A N 1
ATOM 760 C CA . ALA A 1 101 ? -5.075 14.517 1.544 1.00 89.69 101 ALA A CA 1
ATOM 761 C C . ALA A 1 101 ? -4.856 13.261 2.406 1.00 89.69 101 ALA A C 1
ATOM 763 O O . ALA A 1 101 ? -4.025 13.271 3.306 1.00 89.69 101 ALA A O 1
ATOM 764 N N . GLY A 1 102 ? -5.536 12.152 2.091 1.00 91.81 102 GLY A N 1
ATOM 765 C CA . GLY A 1 102 ? -5.343 10.890 2.816 1.00 91.81 102 GLY A CA 1
ATOM 766 C C . GLY A 1 102 ? -3.913 10.339 2.725 1.00 91.81 102 GLY A C 1
ATOM 767 O O . GLY A 1 102 ? -3.329 10.011 3.754 1.00 91.81 102 GLY A O 1
ATOM 768 N N . LEU A 1 103 ? -3.302 10.318 1.534 1.00 93.19 103 LEU A N 1
ATOM 769 C CA . LEU A 1 103 ? -1.913 9.875 1.374 1.00 93.19 103 LEU A CA 1
ATOM 770 C C . LEU A 1 103 ? -0.922 10.795 2.098 1.00 93.19 103 LEU A C 1
ATOM 772 O O . LEU A 1 103 ? 0.025 10.301 2.697 1.00 93.19 103 LEU A O 1
ATOM 776 N N . ALA A 1 104 ? -1.171 12.107 2.115 1.00 92.31 104 ALA A N 1
ATOM 777 C CA . ALA A 1 104 ? -0.329 13.086 2.807 1.00 92.31 104 ALA A CA 1
ATOM 778 C C . ALA A 1 104 ? -0.272 12.889 4.333 1.00 92.31 104 ALA A C 1
ATOM 780 O O . ALA A 1 10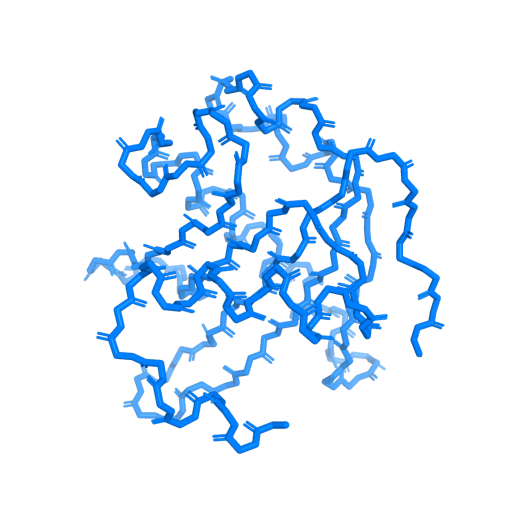4 ? 0.642 13.386 4.986 1.00 92.31 104 ALA A O 1
ATOM 781 N N . THR A 1 105 ? -1.225 12.155 4.916 1.00 94.12 105 THR A N 1
ATOM 782 C CA . THR A 1 105 ? -1.198 11.810 6.347 1.00 94.12 105 THR A CA 1
ATOM 783 C C . THR A 1 105 ? -0.313 10.602 6.667 1.00 94.12 105 THR A C 1
ATOM 785 O O . THR A 1 105 ? -0.004 10.371 7.836 1.00 94.12 105 THR A O 1
ATOM 788 N N . MET A 1 106 ? 0.087 9.821 5.659 1.00 95.31 106 MET A N 1
ATOM 789 C CA . MET A 1 106 ? 0.882 8.607 5.839 1.00 95.31 106 MET A CA 1
ATOM 790 C C . MET A 1 106 ? 2.363 8.950 6.003 1.00 95.31 106 MET A C 1
ATOM 792 O O . MET A 1 106 ? 2.909 9.786 5.286 1.00 95.31 106 MET A O 1
ATOM 796 N N . ARG A 1 107 ? 3.024 8.285 6.952 1.00 94.75 107 ARG A N 1
ATOM 797 C CA . ARG A 1 107 ? 4.425 8.541 7.314 1.00 94.75 107 ARG A CA 1
ATOM 798 C C . ARG A 1 107 ? 5.339 7.360 7.075 1.00 94.75 107 ARG A C 1
ATOM 800 O O . ARG A 1 107 ? 6.497 7.570 6.742 1.00 94.75 107 ARG A O 1
ATOM 807 N N . HIS A 1 108 ? 4.825 6.144 7.208 1.00 95.50 108 HIS A N 1
ATOM 808 C CA . HIS A 1 108 ? 5.629 4.932 7.119 1.00 95.50 108 HIS A CA 1
ATOM 809 C C . HIS A 1 108 ? 5.019 3.963 6.121 1.00 95.50 108 HIS A C 1
ATOM 811 O O . HIS A 1 108 ? 3.795 3.849 6.037 1.00 95.50 108 HIS A O 1
ATOM 817 N N . ALA A 1 109 ? 5.881 3.251 5.406 1.00 95.00 109 ALA A N 1
ATOM 818 C CA . ALA A 1 109 ? 5.516 2.189 4.488 1.00 95.00 109 ALA A CA 1
ATOM 819 C C . ALA A 1 109 ? 6.275 0.908 4.841 1.00 95.00 109 ALA A C 1
ATOM 821 O O . ALA A 1 109 ? 7.468 0.957 5.128 1.00 95.00 109 ALA A O 1
ATOM 822 N N . LEU A 1 110 ? 5.585 -0.227 4.796 1.00 94.62 110 LEU A N 1
ATOM 823 C CA . LEU A 1 110 ? 6.179 -1.558 4.769 1.00 94.62 110 LEU A CA 1
ATOM 824 C C . LEU A 1 110 ? 5.787 -2.195 3.444 1.00 94.62 110 LEU A C 1
ATOM 826 O O . LEU A 1 110 ? 4.598 -2.382 3.186 1.00 94.62 110 LEU A O 1
ATOM 830 N N . CYS A 1 111 ? 6.768 -2.499 2.603 1.00 92.38 111 CYS A N 1
ATOM 831 C CA . CYS A 1 111 ? 6.522 -3.083 1.292 1.00 92.38 111 CYS A CA 1
ATOM 832 C C . CYS A 1 111 ? 7.074 -4.503 1.181 1.00 92.38 111 CYS A C 1
ATOM 834 O O . CYS A 1 111 ? 8.132 -4.822 1.722 1.00 92.38 111 CYS A O 1
ATOM 836 N N . HIS A 1 112 ? 6.352 -5.350 0.457 1.00 91.31 112 HIS A N 1
ATOM 837 C CA . HIS A 1 112 ? 6.787 -6.685 0.076 1.00 91.31 112 HIS A CA 1
ATOM 838 C C . HIS A 1 112 ? 6.251 -7.005 -1.317 1.00 91.31 112 HIS A C 1
ATOM 840 O O . HIS A 1 112 ? 5.094 -6.702 -1.610 1.00 91.31 112 HIS A O 1
ATOM 846 N N . ALA A 1 113 ? 7.073 -7.622 -2.160 1.00 89.38 113 ALA A N 1
ATOM 847 C CA . ALA A 1 113 ? 6.650 -8.097 -3.467 1.00 89.38 113 ALA A CA 1
ATOM 848 C C . ALA A 1 113 ? 6.731 -9.622 -3.535 1.00 89.38 113 ALA A C 1
ATOM 850 O O . ALA A 1 113 ? 7.678 -10.233 -3.039 1.00 89.38 113 ALA A O 1
ATOM 851 N N . ILE A 1 114 ? 5.725 -10.219 -4.167 1.00 86.88 114 ILE A N 1
ATOM 852 C CA . ILE A 1 114 ? 5.670 -11.646 -4.466 1.00 86.88 114 ILE A CA 1
ATOM 853 C C . ILE A 1 114 ? 5.781 -11.796 -5.985 1.00 86.88 114 ILE A C 1
ATOM 855 O O . ILE A 1 114 ? 4.933 -11.246 -6.692 1.00 86.88 114 ILE A O 1
ATOM 859 N N . PRO A 1 115 ? 6.773 -12.538 -6.506 1.00 83.56 115 PRO A N 1
ATOM 860 C CA . PRO A 1 115 ? 6.861 -12.805 -7.936 1.00 83.56 115 PRO A CA 1
ATOM 861 C C . PRO A 1 115 ? 5.625 -13.567 -8.427 1.00 83.56 115 PRO A C 1
ATOM 863 O O . PRO A 1 115 ? 5.374 -14.693 -7.989 1.00 83.56 115 PRO A O 1
ATOM 866 N N . ASP A 1 116 ? 4.859 -12.989 -9.355 1.00 77.88 116 ASP A N 1
ATOM 867 C CA . ASP A 1 116 ? 3.786 -13.704 -10.043 1.00 77.88 116 ASP A CA 1
ATOM 868 C C . ASP A 1 116 ? 4.333 -14.324 -11.331 1.00 77.88 116 ASP A C 1
ATOM 870 O O . ASP A 1 116 ? 4.471 -13.682 -12.376 1.00 77.88 116 ASP A O 1
ATOM 874 N N . THR A 1 117 ? 4.640 -15.617 -11.265 1.00 76.88 117 THR A N 1
ATOM 875 C CA . THR A 1 117 ? 5.177 -16.376 -12.401 1.00 76.88 117 THR A CA 1
ATOM 876 C C . THR A 1 117 ? 4.169 -16.564 -13.533 1.00 76.88 117 THR A C 1
ATOM 878 O O . THR A 1 117 ? 4.582 -16.829 -14.663 1.00 76.88 117 THR A O 1
ATOM 881 N N . ARG A 1 118 ? 2.863 -16.395 -13.273 1.00 76.56 118 ARG A N 1
ATOM 882 C CA . ARG A 1 118 ? 1.798 -16.542 -14.282 1.00 76.56 118 ARG A CA 1
ATOM 883 C C . ARG A 1 118 ? 1.792 -15.363 -15.242 1.00 76.56 118 ARG A C 1
ATOM 885 O O . ARG A 1 118 ? 1.648 -15.548 -16.446 1.00 76.56 118 ARG A O 1
ATOM 892 N N . PHE A 1 119 ? 1.981 -14.165 -14.696 1.00 70.62 119 PHE A N 1
ATOM 893 C CA . PHE A 1 119 ? 1.963 -12.909 -15.444 1.00 70.62 119 PHE A CA 1
ATOM 894 C C . PHE A 1 119 ? 3.360 -12.318 -15.662 1.00 70.62 119 PHE A C 1
ATOM 896 O O . PHE A 1 119 ? 3.491 -11.321 -16.364 1.00 70.62 119 PHE A O 1
ATOM 903 N N . ARG A 1 120 ? 4.407 -12.951 -15.107 1.00 74.69 120 ARG A N 1
ATOM 904 C CA . ARG A 1 120 ? 5.806 -12.488 -15.142 1.00 74.69 120 ARG A CA 1
ATOM 905 C C . ARG A 1 120 ? 5.963 -11.054 -14.629 1.00 74.69 120 ARG A C 1
ATOM 907 O O . ARG A 1 120 ? 6.762 -10.285 -15.157 1.00 74.69 120 ARG A O 1
ATOM 914 N N . VAL A 1 121 ? 5.195 -10.714 -13.601 1.00 78.88 121 VAL A N 1
ATOM 915 C CA . VAL A 1 121 ? 5.240 -9.418 -12.917 1.00 78.88 121 VAL A CA 1
ATOM 916 C C . VAL A 1 121 ? 5.289 -9.656 -11.417 1.00 78.88 121 VAL A C 1
ATOM 918 O O . VAL A 1 121 ? 4.704 -10.615 -10.923 1.00 78.88 121 VAL A O 1
ATOM 921 N N . ASP A 1 122 ? 5.973 -8.792 -10.676 1.00 85.56 122 ASP A N 1
ATOM 922 C CA . ASP A 1 122 ? 5.876 -8.824 -9.219 1.00 85.56 122 ASP A CA 1
ATOM 923 C C . ASP A 1 122 ? 4.532 -8.243 -8.792 1.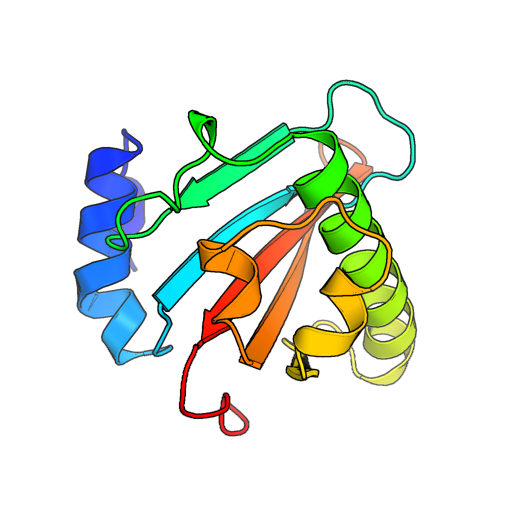00 85.56 122 ASP A C 1
ATOM 925 O O . ASP A 1 122 ? 4.101 -7.212 -9.311 1.00 85.56 122 ASP A O 1
ATOM 929 N N . HIS A 1 123 ? 3.878 -8.871 -7.822 1.00 89.12 123 HIS A N 1
ATOM 930 C CA . HIS A 1 123 ? 2.724 -8.287 -7.155 1.00 89.12 123 HIS A CA 1
ATOM 931 C C . HIS A 1 123 ? 3.173 -7.639 -5.853 1.00 89.12 123 HIS A C 1
ATOM 933 O O . HIS A 1 123 ? 3.722 -8.303 -4.973 1.00 89.12 123 HIS A O 1
ATOM 939 N N . LEU A 1 124 ? 2.970 -6.3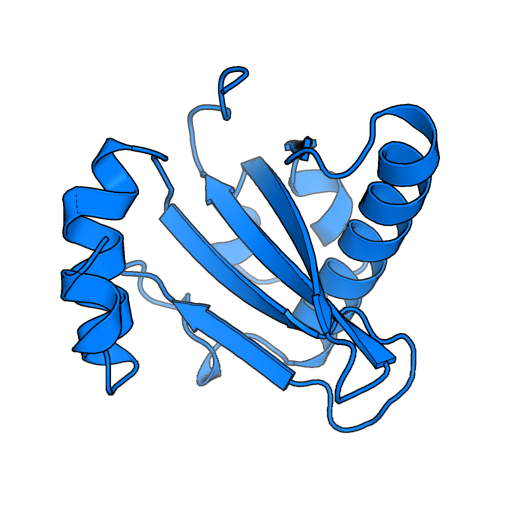32 -5.744 1.00 91.62 124 LEU A N 1
ATOM 940 C CA . LEU A 1 124 ? 3.437 -5.504 -4.647 1.00 91.62 124 LEU A CA 1
ATOM 941 C C . LEU A 1 124 ? 2.320 -5.280 -3.622 1.00 91.62 124 LEU A C 1
ATOM 943 O O . LEU A 1 124 ? 1.192 -4.911 -3.951 1.00 91.62 124 LEU A O 1
ATOM 947 N N . TYR A 1 125 ? 2.670 -5.458 -2.354 1.00 94.00 125 TYR A N 1
ATOM 948 C CA . TYR A 1 125 ? 1.847 -5.121 -1.202 1.00 94.00 125 TYR A CA 1
ATOM 949 C C . TYR A 1 125 ? 2.546 -4.031 -0.399 1.00 94.00 125 TYR A C 1
ATOM 951 O O . TYR A 1 125 ? 3.712 -4.176 -0.029 1.00 94.00 125 TYR A O 1
ATOM 959 N N . ILE A 1 126 ? 1.835 -2.941 -0.124 1.00 95.25 126 ILE A N 1
ATOM 960 C CA . ILE A 1 126 ? 2.333 -1.795 0.633 1.00 95.25 126 ILE A CA 1
ATOM 961 C C . ILE A 1 126 ? 1.370 -1.539 1.785 1.00 95.25 126 ILE A C 1
ATOM 963 O O . ILE A 1 126 ? 0.203 -1.208 1.581 1.00 95.25 126 ILE A O 1
ATOM 967 N N . LEU A 1 127 ? 1.863 -1.665 3.006 1.00 96.44 127 LEU A N 1
ATOM 968 C CA . LEU A 1 127 ? 1.144 -1.298 4.217 1.00 96.44 127 LEU A CA 1
ATOM 969 C C . LEU A 1 127 ? 1.585 0.103 4.628 1.00 96.44 127 LEU A C 1
ATOM 971 O O . LEU A 1 127 ? 2.784 0.361 4.722 1.00 96.44 127 LEU A O 1
ATOM 975 N N . LEU A 1 128 ? 0.637 1.000 4.888 1.00 96.50 128 LEU A N 1
ATOM 976 C CA . LEU A 1 128 ? 0.923 2.374 5.303 1.00 96.50 128 LEU A CA 1
ATOM 977 C C . LEU A 1 128 ? 0.505 2.615 6.752 1.00 96.50 128 LEU A C 1
ATOM 979 O O . LEU A 1 128 ? -0.497 2.061 7.217 1.00 96.50 128 LEU A O 1
ATOM 983 N N . ARG A 1 129 ? 1.259 3.471 7.449 1.00 96.00 129 ARG A N 1
ATOM 984 C CA . ARG A 1 129 ? 0.930 3.968 8.793 1.00 96.00 129 ARG A CA 1
ATOM 985 C C . ARG A 1 129 ? 1.087 5.479 8.896 1.00 96.00 129 ARG A C 1
ATOM 987 O O . ARG A 1 129 ? 2.037 6.048 8.358 1.00 96.00 129 ARG A O 1
ATOM 994 N N . GLN A 1 130 ? 0.198 6.123 9.650 1.00 94.75 130 GLN A N 1
ATOM 995 C CA . GLN A 1 130 ? 0.231 7.567 9.916 1.00 94.75 130 GLN A CA 1
ATOM 996 C C . GLN A 1 130 ? 1.175 7.964 11.056 1.00 94.75 130 GLN A C 1
ATOM 998 O O . GLN A 1 130 ? 1.672 9.087 11.070 1.00 94.75 130 GLN A O 1
ATOM 1003 N N . ARG A 1 131 ? 1.363 7.095 12.058 1.00 88.75 131 ARG A N 1
ATOM 1004 C CA . ARG A 1 131 ? 1.955 7.492 13.351 1.00 88.75 131 ARG A CA 1
ATOM 1005 C C . ARG A 1 131 ? 3.238 6.758 13.699 1.00 88.75 131 ARG A C 1
ATOM 1007 O O . ARG A 1 131 ? 4.281 7.388 13.792 1.00 88.75 131 ARG A O 1
ATOM 1014 N N . GLU A 1 132 ? 3.137 5.463 13.966 1.00 90.12 132 GLU A N 1
ATOM 1015 C CA . GLU A 1 132 ? 4.277 4.652 14.389 1.00 90.12 132 GLU A CA 1
ATOM 1016 C C . GLU A 1 132 ? 4.861 3.920 13.182 1.00 90.12 132 GLU A C 1
ATOM 1018 O O . GLU A 1 132 ? 4.120 3.490 12.293 1.00 90.12 132 GLU A O 1
ATOM 1023 N N . GLY A 1 133 ? 6.182 3.755 13.168 1.00 87.88 133 GLY A N 1
ATOM 1024 C CA . GLY A 1 133 ? 6.872 2.956 12.162 1.00 87.88 133 GLY A CA 1
ATOM 1025 C C . GLY A 1 133 ? 6.557 1.468 12.280 1.00 87.88 133 GLY A C 1
ATOM 1026 O O . GLY A 1 133 ? 5.944 1.001 13.241 1.00 87.88 133 GLY A O 1
ATOM 1027 N N . PHE A 1 134 ? 6.992 0.700 11.293 1.00 87.94 134 PHE A N 1
ATOM 1028 C CA . PHE A 1 134 ? 7.035 -0.751 11.409 1.00 87.94 134 PHE A CA 1
ATOM 1029 C C . PHE A 1 134 ? 8.341 -1.096 12.127 1.00 87.94 134 PHE A C 1
ATOM 1031 O O . PHE A 1 134 ? 9.419 -0.839 11.597 1.00 87.94 134 PHE A O 1
ATOM 1038 N N . SER A 1 135 ? 8.263 -1.594 13.361 1.00 76.44 135 SER A N 1
ATOM 1039 C CA . SER A 1 135 ? 9.416 -2.224 14.012 1.00 76.44 135 SER A CA 1
ATOM 1040 C C . SER A 1 135 ? 9.863 -3.416 13.168 1.00 76.44 135 SER A C 1
ATOM 1042 O O . SER A 1 135 ? 9.006 -4.044 12.545 1.00 76.44 135 SER A O 1
ATOM 1044 N N . ASN A 1 136 ? 11.166 -3.723 13.139 1.00 53.19 136 ASN A N 1
ATOM 1045 C CA . ASN A 1 136 ? 11.674 -4.912 12.448 1.00 53.19 136 ASN A CA 1
ATOM 1046 C C . ASN A 1 136 ? 10.844 -6.128 12.885 1.00 53.19 136 ASN A C 1
ATOM 1048 O O . ASN A 1 136 ? 10.857 -6.482 14.065 1.00 53.19 136 ASN A O 1
ATOM 1052 N N . ALA A 1 137 ? 10.061 -6.664 11.948 1.00 45.22 137 ALA A N 1
ATOM 1053 C CA . ALA A 1 137 ? 9.376 -7.939 12.094 1.00 45.22 137 ALA A CA 1
ATOM 1054 C C . ALA A 1 137 ? 10.400 -9.078 12.124 1.00 45.22 137 ALA A C 1
ATOM 1056 O O . ALA A 1 137 ? 11.471 -8.914 11.493 1.00 45.22 137 ALA A O 1
#

pLDDT: mean 86.29, std 10.43, range [45.22, 96.88]